Protein AF-A0A7Y5Q0C6-F1 (afdb_monomer_lite)

pLDDT: mean 77.37, std 20.78, range [31.38, 97.25]

Sequence (143 aa):
MKSHLGRTLAFVLLSSPLFVAPACHTVKNVVLGPVEAVVTVTSATPGQLEQYIVIASANSHAEAGVRALQKEDWALAATGFRQALIDDAEDDASHFGLGIALEMTGDLPLALAHFETANRLTSEAPVDMYVVSIARVKAKQGR

Structure (mmCIF, N/CA/C/O backbone):
data_AF-A0A7Y5Q0C6-F1
#
_entry.id   AF-A0A7Y5Q0C6-F1
#
loop_
_atom_site.group_PDB
_atom_site.id
_atom_site.type_symbol
_atom_site.label_atom_id
_atom_site.label_alt_id
_atom_site.label_comp_id
_atom_site.label_asym_id
_atom_site.label_entity_id
_atom_site.label_seq_id
_atom_site.pdbx_PDB_ins_code
_atom_site.Cartn_x
_atom_site.Cartn_y
_atom_site.Cartn_z
_atom_site.occupancy
_atom_site.B_iso_or_equiv
_atom_site.auth_seq_id
_atom_site.auth_comp_id
_atom_site.auth_asym_id
_atom_site.auth_atom_id
_atom_site.pdbx_PDB_model_num
ATOM 1 N N . MET A 1 1 ? 16.115 57.405 30.628 1.00 39.31 1 MET A N 1
ATOM 2 C CA . MET A 1 1 ? 16.633 57.722 29.282 1.00 39.31 1 MET A CA 1
ATOM 3 C C . MET A 1 1 ? 16.254 56.594 28.337 1.00 39.31 1 MET A C 1
ATOM 5 O O . MET A 1 1 ? 16.684 55.473 28.557 1.00 39.31 1 MET A O 1
ATOM 9 N N . LYS A 1 2 ? 15.377 56.867 27.365 1.00 38.22 2 LYS A N 1
ATOM 10 C CA . LYS A 1 2 ? 14.988 55.941 26.293 1.00 38.22 2 LYS A CA 1
ATOM 11 C C . LYS A 1 2 ? 15.615 56.483 25.011 1.00 38.22 2 LYS A C 1
ATOM 13 O O . LYS A 1 2 ? 15.323 57.618 24.648 1.00 38.22 2 LYS A O 1
ATOM 18 N N . SER A 1 3 ? 16.503 55.721 24.385 1.00 39.44 3 SER A N 1
ATOM 19 C CA . SER A 1 3 ? 17.160 56.087 23.130 1.00 39.44 3 SER A CA 1
ATOM 20 C C . SER A 1 3 ? 16.670 55.191 21.997 1.00 39.44 3 SER A C 1
ATOM 22 O O . SER A 1 3 ? 16.641 53.969 22.112 1.00 39.44 3 SER A O 1
ATOM 24 N N . HIS A 1 4 ? 16.265 55.874 20.932 1.00 40.00 4 HIS A N 1
ATOM 25 C CA . HIS A 1 4 ? 15.833 55.407 19.624 1.00 40.00 4 HIS A CA 1
ATOM 26 C C . HIS A 1 4 ? 16.822 54.467 18.921 1.00 40.00 4 HIS A C 1
ATOM 28 O O . HIS A 1 4 ? 18.024 54.697 18.987 1.00 40.00 4 HIS A O 1
ATOM 34 N N . LEU A 1 5 ? 16.281 53.519 18.147 1.00 45.72 5 LEU A N 1
ATOM 35 C CA . LEU A 1 5 ? 16.662 53.168 16.764 1.00 45.72 5 LEU A CA 1
ATOM 36 C C . LEU A 1 5 ? 15.656 52.081 16.319 1.00 45.72 5 LEU A C 1
ATOM 38 O O . LEU A 1 5 ? 15.585 51.031 16.935 1.00 45.72 5 LEU A O 1
ATOM 42 N N . GLY A 1 6 ? 14.747 52.268 15.363 1.00 39.97 6 GLY A N 1
ATOM 43 C CA . GLY A 1 6 ? 14.914 52.954 14.091 1.00 39.97 6 GLY A CA 1
ATOM 44 C C . GLY A 1 6 ? 15.461 51.961 13.069 1.00 39.97 6 GLY A C 1
ATOM 45 O O . GLY A 1 6 ? 16.651 51.990 12.787 1.00 39.97 6 GLY A O 1
ATOM 46 N N . ARG A 1 7 ? 14.611 51.065 12.546 1.00 47.06 7 ARG A N 1
ATOM 47 C CA . ARG A 1 7 ? 14.903 50.298 11.325 1.00 47.06 7 ARG A CA 1
ATOM 48 C C . ARG A 1 7 ? 13.624 49.855 10.617 1.00 47.06 7 ARG A C 1
ATOM 50 O O . ARG A 1 7 ? 13.246 48.692 10.577 1.00 47.06 7 ARG A O 1
ATOM 57 N N . THR A 1 8 ? 12.968 50.855 10.050 1.00 42.97 8 THR A N 1
ATOM 58 C CA . THR A 1 8 ? 12.099 50.734 8.883 1.00 42.97 8 THR A CA 1
ATOM 59 C C . THR A 1 8 ? 12.998 50.439 7.681 1.00 42.97 8 THR A C 1
ATOM 61 O O . THR A 1 8 ? 13.886 51.234 7.382 1.00 42.97 8 THR A O 1
ATOM 64 N N . LEU A 1 9 ? 12.791 49.319 6.992 1.00 42.44 9 LEU A N 1
ATOM 65 C CA . LEU A 1 9 ? 13.300 49.110 5.637 1.00 42.44 9 LEU A CA 1
ATOM 66 C C . LEU A 1 9 ? 12.159 48.558 4.792 1.00 42.44 9 LEU A C 1
ATOM 68 O O . LEU A 1 9 ? 11.765 47.402 4.898 1.00 42.44 9 LEU A O 1
ATOM 72 N N . ALA A 1 10 ? 11.614 49.470 3.997 1.00 38.91 10 ALA A N 1
ATOM 73 C CA . ALA A 1 10 ? 10.771 49.198 2.857 1.00 38.91 10 ALA A CA 1
ATOM 74 C C . ALA A 1 10 ? 11.630 48.677 1.693 1.00 38.91 10 ALA A C 1
ATOM 76 O O . ALA A 1 10 ? 12.714 49.200 1.446 1.00 38.91 10 ALA A O 1
ATOM 77 N N . PHE A 1 11 ? 11.098 47.713 0.948 1.00 40.28 11 PHE A N 1
ATOM 78 C CA . PHE A 1 11 ? 11.392 47.475 -0.467 1.00 40.28 11 PHE A CA 1
ATOM 79 C C . PHE A 1 11 ? 10.020 47.203 -1.113 1.00 40.28 11 PHE A C 1
ATOM 81 O O . PHE A 1 11 ? 9.365 46.226 -0.769 1.00 40.28 11 PHE A O 1
ATOM 88 N N . VAL A 1 12 ? 9.385 48.220 -1.712 1.00 42.12 12 VAL A N 1
ATOM 89 C CA . VAL A 1 12 ? 9.451 48.539 -3.158 1.00 42.12 12 VAL A CA 1
ATOM 90 C C . VAL A 1 12 ? 8.830 47.383 -3.960 1.00 42.12 12 VAL A C 1
ATOM 92 O O . VAL A 1 12 ? 9.451 46.346 -4.139 1.00 42.12 12 VAL A O 1
ATOM 95 N N . LEU A 1 13 ? 7.512 47.409 -4.211 1.00 41.91 13 LEU A N 1
ATOM 96 C CA . LEU A 1 13 ? 6.885 47.928 -5.445 1.00 41.91 13 LEU A CA 1
ATOM 97 C C . LEU A 1 13 ? 7.674 47.560 -6.707 1.00 41.91 13 LEU A C 1
ATOM 99 O O . LEU A 1 13 ? 8.697 48.184 -6.941 1.00 41.91 13 LEU A O 1
ATOM 103 N N . LEU A 1 14 ? 7.153 46.673 -7.560 1.00 37.44 14 LEU A N 1
ATOM 104 C CA . LEU A 1 14 ? 6.728 47.059 -8.914 1.00 37.44 14 LEU A CA 1
ATOM 105 C C . LEU A 1 14 ? 6.153 45.868 -9.700 1.00 37.44 14 LEU A C 1
ATOM 107 O O . LEU A 1 14 ? 6.803 44.848 -9.897 1.00 37.44 14 LEU A O 1
ATOM 111 N N . SER A 1 15 ? 4.938 46.099 -10.198 1.00 39.34 15 SER A N 1
ATOM 112 C CA . SER A 1 15 ? 4.500 45.824 -11.571 1.00 39.34 15 SER A CA 1
ATOM 113 C C . SER A 1 15 ? 4.697 44.420 -12.136 1.00 39.34 15 SER A C 1
ATOM 115 O O . SER A 1 15 ? 5.744 44.067 -12.675 1.00 39.34 15 SER A O 1
ATOM 117 N N . SER A 1 16 ? 3.575 43.707 -12.176 1.00 47.25 16 SER A N 1
ATOM 118 C CA . SER A 1 16 ? 3.248 42.754 -13.231 1.00 47.25 16 SER A CA 1
ATOM 119 C C . SER A 1 16 ? 3.607 43.319 -14.611 1.00 47.25 16 SER A C 1
ATOM 121 O O . SER A 1 16 ? 3.122 44.401 -14.957 1.00 47.25 16 SER A O 1
ATOM 123 N N . PRO A 1 17 ? 4.350 42.581 -15.446 1.00 45.59 17 PRO A N 1
ATOM 124 C CA . PRO A 1 17 ? 4.275 42.752 -16.879 1.00 45.59 17 PRO A CA 1
ATOM 125 C C . PRO A 1 17 ? 3.372 41.669 -17.462 1.00 45.59 17 PRO A C 1
ATOM 127 O O . PRO A 1 17 ? 3.525 40.471 -17.220 1.00 45.59 17 PRO A O 1
ATOM 130 N N . LEU A 1 18 ? 2.408 42.155 -18.231 1.00 42.84 18 LEU A N 1
ATOM 131 C CA . LEU A 1 18 ? 1.551 41.403 -19.120 1.00 42.84 18 LEU A CA 1
ATOM 132 C C . LEU A 1 18 ? 2.351 40.438 -20.001 1.00 42.84 18 LEU A C 1
ATOM 134 O O . LEU A 1 18 ? 3.385 40.764 -20.580 1.00 42.84 18 LEU A O 1
ATOM 138 N N . PHE A 1 19 ? 1.768 39.255 -20.108 1.00 40.09 19 PHE A N 1
ATOM 139 C CA . PHE A 1 19 ? 2.055 38.189 -21.045 1.00 40.09 19 PHE A CA 1
ATOM 140 C C . PHE A 1 19 ? 1.988 38.719 -22.490 1.00 40.09 19 PHE A C 1
ATOM 142 O O . PHE A 1 19 ? 0.916 39.077 -22.976 1.00 40.09 19 PHE A O 1
ATOM 149 N N . VAL A 1 20 ? 3.125 38.759 -23.186 1.00 46.25 20 VAL A N 1
ATOM 150 C CA . VAL A 1 20 ? 3.192 38.889 -24.649 1.00 46.25 20 VAL A CA 1
ATOM 151 C C . VAL A 1 20 ? 4.070 37.752 -25.159 1.00 46.25 20 VAL A C 1
ATOM 153 O O . VAL A 1 20 ? 5.269 37.711 -24.896 1.00 46.25 20 VAL A O 1
ATOM 156 N N . ALA A 1 21 ? 3.446 36.803 -25.855 1.00 42.19 21 ALA A N 1
ATOM 157 C CA . ALA A 1 21 ? 4.120 35.720 -26.562 1.00 42.19 21 ALA A CA 1
ATOM 158 C C . ALA A 1 21 ? 4.738 36.225 -27.878 1.00 42.19 21 ALA A C 1
ATOM 160 O O . ALA A 1 21 ? 4.219 37.167 -28.485 1.00 42.19 21 ALA A O 1
ATOM 161 N N . PRO A 1 22 ? 5.756 35.520 -28.394 1.00 47.47 22 PRO A N 1
ATOM 162 C CA . PRO A 1 22 ? 5.580 35.016 -29.750 1.00 47.47 22 PRO A CA 1
ATOM 163 C C . PRO A 1 22 ? 6.007 33.552 -29.940 1.00 47.47 22 PRO A C 1
ATOM 165 O O . PRO A 1 22 ? 6.864 33.011 -29.253 1.00 47.47 22 PRO A O 1
ATOM 168 N N . ALA A 1 23 ? 5.312 32.960 -30.910 1.00 41.22 23 ALA A N 1
ATOM 169 C CA . ALA A 1 23 ? 5.443 31.684 -31.601 1.00 41.22 23 ALA A CA 1
ATOM 170 C C . ALA A 1 23 ? 6.719 30.823 -31.449 1.00 41.22 23 ALA A C 1
ATOM 172 O O . ALA A 1 23 ? 7.842 31.312 -31.517 1.00 41.22 23 ALA A O 1
ATOM 173 N N . CYS A 1 24 ? 6.463 29.507 -31.537 1.00 31.38 24 CYS A N 1
ATOM 174 C CA . CYS A 1 24 ? 7.205 28.479 -32.291 1.00 31.38 24 CYS A CA 1
ATOM 175 C C . CYS A 1 24 ? 7.749 27.311 -31.435 1.00 31.38 24 CYS A C 1
ATOM 177 O O . CYS A 1 24 ? 8.517 27.509 -30.503 1.00 31.38 24 CYS A O 1
ATOM 179 N N . HIS A 1 25 ? 7.360 26.091 -31.837 1.00 42.84 25 HIS A N 1
ATOM 180 C CA . HIS A 1 25 ? 7.658 24.756 -31.283 1.00 42.84 25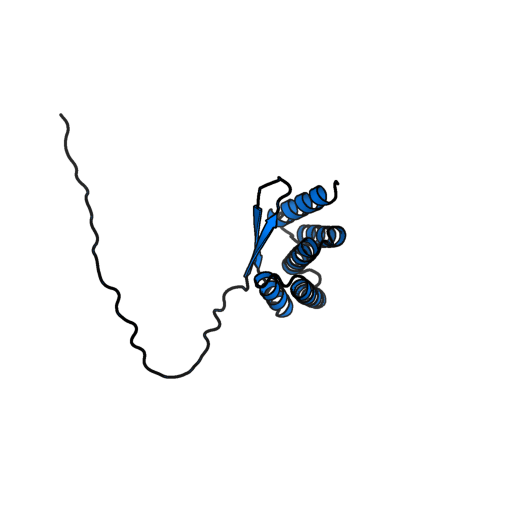 HIS A CA 1
ATOM 181 C C . HIS A 1 25 ? 6.976 24.380 -29.954 1.00 42.84 25 HIS A C 1
ATOM 183 O O . HIS A 1 25 ? 7.432 24.697 -28.860 1.00 42.84 25 HIS A O 1
ATOM 189 N N . THR A 1 26 ? 5.897 23.595 -30.056 1.00 47.03 26 THR A N 1
ATOM 190 C CA . THR A 1 26 ? 5.279 22.861 -28.942 1.00 47.03 26 THR A CA 1
ATOM 191 C C . THR A 1 26 ? 6.188 21.709 -28.504 1.00 47.03 26 THR A C 1
ATOM 193 O O . THR A 1 26 ? 5.903 20.541 -28.751 1.00 47.03 26 THR A O 1
ATOM 196 N N . VAL A 1 27 ? 7.285 22.024 -27.822 1.00 42.16 27 VAL A N 1
ATOM 197 C CA . VAL A 1 27 ? 7.840 21.094 -26.842 1.00 42.16 27 VAL A CA 1
ATOM 198 C C . VAL A 1 27 ? 6.956 21.268 -25.616 1.00 42.16 27 VAL A C 1
ATOM 200 O O . VAL A 1 27 ? 7.030 22.284 -24.925 1.00 42.16 27 VAL A O 1
ATOM 203 N N . LYS A 1 28 ? 6.058 20.310 -25.356 1.00 43.47 28 LYS A N 1
ATOM 204 C CA . LYS A 1 28 ? 5.555 20.154 -23.991 1.00 43.47 28 LYS A CA 1
ATOM 205 C C . LYS A 1 28 ? 6.804 19.843 -23.177 1.00 43.47 28 LYS A C 1
ATOM 207 O O . LYS A 1 28 ? 7.297 18.723 -23.252 1.00 43.47 28 LYS A O 1
ATOM 212 N N . ASN A 1 29 ? 7.350 20.837 -22.481 1.00 39.81 29 ASN A N 1
ATOM 213 C CA . ASN A 1 29 ? 8.255 20.592 -21.371 1.00 39.81 29 ASN A CA 1
ATOM 214 C C . ASN A 1 29 ? 7.467 19.705 -20.407 1.00 39.81 29 ASN A C 1
ATOM 216 O O . ASN A 1 29 ? 6.666 20.195 -19.612 1.00 39.81 29 ASN A O 1
ATOM 220 N N . VAL A 1 30 ? 7.607 18.387 -20.561 1.00 50.47 30 VAL A N 1
ATOM 221 C CA . VAL A 1 30 ? 7.222 17.430 -19.539 1.00 50.47 30 VAL A CA 1
ATOM 222 C C . VAL A 1 30 ? 8.097 17.821 -18.369 1.00 50.47 30 VAL A C 1
ATOM 224 O O . VAL A 1 30 ? 9.319 17.711 -18.438 1.00 50.47 30 VAL A O 1
ATOM 227 N N . VAL A 1 31 ? 7.482 18.417 -17.355 1.00 49.16 31 VAL A N 1
ATOM 228 C CA . VAL A 1 31 ? 8.166 18.707 -16.104 1.00 49.16 31 VAL A CA 1
ATOM 229 C C . VAL A 1 31 ? 8.653 17.353 -15.599 1.00 49.16 31 VAL A C 1
ATOM 231 O O . VAL A 1 31 ? 7.840 16.521 -15.204 1.00 49.16 31 VAL A O 1
ATOM 234 N N . LEU A 1 32 ? 9.963 17.112 -15.699 1.00 51.84 32 LEU A N 1
ATOM 235 C CA . LEU A 1 32 ? 10.669 15.944 -15.163 1.00 51.84 32 LEU A CA 1
ATOM 236 C C . LEU A 1 32 ? 10.746 16.070 -13.633 1.00 51.84 32 LEU A C 1
ATOM 238 O O . LEU A 1 32 ? 11.823 16.098 -13.046 1.00 51.84 32 LEU A O 1
ATOM 242 N N . GLY A 1 33 ? 9.592 16.267 -13.002 1.00 57.97 33 GLY A N 1
ATOM 243 C CA . GLY A 1 33 ? 9.417 16.103 -11.570 1.00 57.97 33 GLY A CA 1
ATOM 244 C C . GLY A 1 33 ? 8.958 14.672 -11.292 1.00 57.97 33 GLY A C 1
ATOM 245 O O . GLY A 1 33 ? 8.333 14.065 -12.169 1.00 57.97 33 GLY A O 1
ATOM 246 N N . PRO A 1 34 ? 9.255 14.123 -10.106 1.00 68.38 34 PRO A N 1
ATOM 247 C CA . PRO A 1 34 ? 8.716 12.829 -9.712 1.00 68.38 34 PRO A CA 1
ATOM 248 C C . PRO A 1 34 ? 7.185 12.851 -9.809 1.00 68.38 34 PRO A C 1
ATOM 250 O O . PRO A 1 34 ? 6.540 13.825 -9.415 1.00 68.38 34 PRO A O 1
ATOM 253 N N . VAL A 1 35 ? 6.591 11.795 -10.369 1.00 80.56 35 VAL A N 1
ATOM 254 C CA . VAL A 1 35 ? 5.132 11.658 -10.379 1.00 80.56 35 VAL A CA 1
ATOM 255 C C . VAL A 1 35 ? 4.700 11.373 -8.945 1.00 80.56 35 VAL A C 1
ATOM 257 O O . VAL A 1 35 ? 5.039 10.325 -8.402 1.00 80.56 35 VAL A O 1
ATOM 260 N N . GLU A 1 36 ? 3.969 12.306 -8.337 1.00 86.44 36 GLU A N 1
ATOM 261 C CA . GLU A 1 36 ? 3.516 12.214 -6.947 1.00 86.44 36 GLU A CA 1
ATOM 262 C C . GLU A 1 36 ? 1.990 12.318 -6.830 1.00 86.44 36 GLU A C 1
ATOM 264 O O . GLU A 1 36 ? 1.351 13.074 -7.560 1.00 86.44 36 GLU A O 1
ATOM 269 N N . ALA A 1 37 ? 1.386 11.581 -5.902 1.00 84.31 37 ALA A N 1
ATOM 270 C CA . ALA A 1 37 ? -0.023 11.713 -5.545 1.00 84.31 37 ALA A CA 1
ATOM 271 C C . ALA A 1 37 ? -0.152 12.033 -4.061 1.00 84.31 37 ALA A C 1
ATOM 273 O O . ALA A 1 37 ? 0.385 11.309 -3.228 1.00 84.31 37 ALA A O 1
ATOM 274 N N . VAL A 1 38 ? -0.909 13.082 -3.736 1.00 87.38 38 VAL A N 1
ATOM 275 C CA . VAL A 1 38 ? -1.314 13.361 -2.356 1.00 87.38 38 VAL A CA 1
ATOM 276 C C . VAL A 1 38 ? -2.620 12.627 -2.094 1.00 87.38 38 VAL A C 1
ATOM 278 O O . VAL A 1 38 ? -3.669 13.025 -2.594 1.00 87.38 38 VAL A O 1
ATOM 281 N N . VAL A 1 39 ? -2.560 11.548 -1.320 1.00 85.00 39 VAL A N 1
ATOM 282 C CA . VAL A 1 39 ? -3.738 10.770 -0.938 1.00 85.00 39 VAL A CA 1
ATOM 283 C C . VAL A 1 39 ? -4.136 11.132 0.481 1.00 85.00 39 VAL A C 1
ATOM 285 O O . VAL A 1 39 ? -3.313 11.098 1.393 1.00 85.00 39 VAL A O 1
ATOM 288 N N . THR A 1 40 ? -5.410 11.471 0.666 1.00 84.75 40 THR A N 1
ATOM 289 C CA . THR A 1 40 ? -5.980 11.728 1.989 1.00 84.75 40 THR A CA 1
ATOM 290 C C . THR A 1 40 ? -6.732 10.492 2.451 1.00 84.75 40 THR A C 1
ATOM 292 O O . THR A 1 40 ? -7.687 10.068 1.805 1.00 84.75 40 THR A O 1
ATOM 295 N N . VAL A 1 41 ? -6.325 9.929 3.582 1.00 82.25 41 VAL A N 1
ATOM 296 C CA . VAL A 1 41 ? -7.003 8.792 4.209 1.00 82.25 41 VAL A CA 1
ATOM 297 C C . VAL A 1 41 ? -7.513 9.181 5.589 1.00 82.25 41 VAL A C 1
ATOM 299 O O . VAL A 1 41 ? -6.954 10.036 6.276 1.00 82.25 41 VAL A O 1
ATOM 302 N N . THR A 1 42 ? -8.602 8.552 6.015 1.00 79.00 42 THR A N 1
ATOM 303 C CA . THR A 1 42 ? -9.115 8.710 7.379 1.00 79.00 42 THR A CA 1
ATOM 304 C C . THR A 1 42 ? -8.200 7.964 8.341 1.00 79.00 42 THR A C 1
ATOM 306 O O . THR A 1 42 ? -8.062 6.747 8.194 1.00 79.00 42 THR A O 1
ATOM 309 N N . SER A 1 43 ? -7.610 8.648 9.317 1.00 73.31 43 SER A N 1
ATOM 310 C CA . SER A 1 43 ? -6.734 8.003 10.296 1.00 73.31 43 SER A CA 1
ATOM 311 C C . SER A 1 43 ? -7.508 7.043 11.211 1.00 73.31 43 SER A C 1
ATOM 313 O O . SER A 1 43 ? -8.739 6.947 11.161 1.00 73.31 43 SER A O 1
ATOM 315 N N . ALA A 1 44 ? -6.783 6.311 12.061 1.00 67.69 44 ALA A N 1
ATOM 316 C CA . ALA A 1 44 ? -7.395 5.477 13.099 1.00 67.69 44 ALA A CA 1
ATOM 317 C C . ALA A 1 44 ? -8.190 6.301 14.130 1.00 67.69 44 ALA A C 1
ATOM 319 O O . ALA A 1 44 ? -9.111 5.784 14.760 1.00 67.69 44 ALA A O 1
ATOM 320 N N . THR A 1 45 ? -7.840 7.578 14.304 1.00 68.62 45 THR A N 1
ATOM 321 C CA . THR A 1 45 ? -8.518 8.490 15.223 1.00 68.62 45 THR A CA 1
ATOM 322 C C . THR A 1 45 ? -9.722 9.116 14.516 1.00 68.62 45 THR A C 1
ATOM 324 O O . THR A 1 45 ? -9.544 9.794 13.498 1.00 68.62 45 THR A O 1
ATOM 327 N N . PRO A 1 46 ? -10.953 8.956 15.038 1.00 64.94 46 PRO A N 1
ATOM 328 C CA . PRO A 1 46 ? -12.126 9.587 14.446 1.00 64.94 46 PRO A CA 1
ATOM 329 C C . PRO A 1 46 ? -11.932 11.100 14.285 1.00 64.94 46 PRO A C 1
ATOM 331 O O . PRO A 1 46 ? -11.615 11.800 15.243 1.00 64.94 46 PRO A O 1
ATOM 334 N N . GLY A 1 47 ? -12.135 11.602 13.065 1.00 63.41 47 GLY A N 1
ATOM 335 C CA . GLY A 1 47 ? -12.034 13.029 12.748 1.00 63.41 47 GLY A CA 1
ATOM 336 C C . GLY A 1 47 ? -10.637 13.529 12.366 1.00 63.41 47 GLY A C 1
ATOM 337 O O . GLY A 1 47 ? -10.499 14.718 12.088 1.00 63.41 47 GLY A O 1
ATOM 338 N N . GLN A 1 48 ? -9.620 12.662 12.305 1.00 72.62 48 GLN A N 1
ATOM 339 C CA . GLN A 1 48 ? -8.281 13.035 11.847 1.00 72.62 48 GLN A CA 1
ATOM 340 C C . GLN A 1 48 ? -7.992 12.451 10.454 1.00 72.62 48 GLN A C 1
ATOM 342 O O . GLN A 1 48 ? -8.316 11.305 10.146 1.00 72.62 48 GLN A O 1
ATOM 347 N N . LEU A 1 49 ? -7.403 13.279 9.590 1.00 72.81 49 LEU A N 1
ATOM 348 C CA . LEU A 1 49 ? -7.007 12.917 8.231 1.00 72.81 49 LEU A CA 1
ATOM 349 C C . LEU A 1 49 ? -5.489 12.771 8.177 1.00 72.81 49 LEU A C 1
ATOM 351 O O . LEU A 1 49 ? -4.765 13.597 8.732 1.00 72.81 49 LEU A O 1
ATOM 355 N N . GLU A 1 50 ? -5.019 11.735 7.498 1.00 78.06 50 GLU A N 1
ATOM 356 C CA . GLU A 1 50 ? -3.607 11.530 7.193 1.00 78.06 50 GLU A CA 1
ATOM 357 C C . GLU A 1 50 ? -3.391 11.749 5.699 1.00 78.06 50 GLU A C 1
ATOM 359 O O . GLU A 1 50 ? -4.096 11.178 4.866 1.00 78.06 50 GLU A O 1
ATOM 364 N N . GLN A 1 51 ? -2.439 12.618 5.366 1.00 80.81 51 GLN A N 1
ATOM 365 C CA . GLN A 1 51 ? -2.041 12.881 3.988 1.00 80.81 51 GLN A CA 1
ATOM 366 C C . GLN A 1 51 ? -0.740 12.149 3.690 1.00 80.81 51 GLN A C 1
ATOM 368 O O . GLN A 1 51 ? 0.243 12.301 4.414 1.00 80.81 51 GLN A O 1
ATOM 373 N N . TYR A 1 52 ? -0.738 11.387 2.603 1.00 81.56 52 TYR A N 1
ATOM 374 C CA . TYR A 1 52 ? 0.418 10.650 2.122 1.00 81.56 52 TYR A CA 1
ATOM 375 C C . TYR A 1 52 ? 0.818 11.147 0.753 1.00 81.56 52 TYR A C 1
ATOM 377 O O . TYR A 1 52 ? -0.027 11.273 -0.128 1.00 81.56 52 TYR A O 1
ATOM 385 N N . ILE A 1 53 ? 2.112 11.381 0.572 1.00 85.06 53 ILE A N 1
ATOM 386 C CA . ILE A 1 53 ? 2.686 11.611 -0.746 1.00 85.06 53 ILE A CA 1
ATOM 387 C C . ILE A 1 53 ? 3.182 10.258 -1.247 1.00 85.06 53 ILE A C 1
ATOM 389 O O . ILE A 1 53 ? 4.133 9.703 -0.704 1.00 85.06 53 ILE A O 1
ATOM 393 N N . VAL A 1 54 ? 2.506 9.702 -2.250 1.00 84.50 54 VAL A N 1
ATOM 394 C CA . VAL A 1 54 ? 2.959 8.503 -2.959 1.00 84.50 54 VAL A CA 1
ATOM 395 C C . VAL A 1 54 ? 3.782 8.967 -4.144 1.00 84.50 54 VAL A C 1
ATOM 397 O O . VAL A 1 54 ? 3.235 9.563 -5.070 1.00 84.50 54 VAL A O 1
ATOM 400 N N . ILE A 1 55 ? 5.084 8.710 -4.106 1.00 85.75 55 ILE A N 1
ATOM 401 C CA . ILE A 1 55 ? 6.001 9.031 -5.197 1.00 85.75 55 ILE A CA 1
ATOM 402 C C . ILE A 1 55 ? 6.227 7.761 -6.010 1.00 85.75 55 ILE A C 1
ATOM 404 O O . ILE A 1 55 ? 6.521 6.711 -5.446 1.00 85.75 55 ILE A O 1
ATOM 408 N N . ALA A 1 56 ? 6.064 7.846 -7.327 1.00 84.38 56 ALA A N 1
ATOM 409 C CA . ALA A 1 56 ? 6.343 6.722 -8.207 1.00 84.38 56 ALA A CA 1
ATOM 410 C C . ALA A 1 56 ? 7.847 6.423 -8.237 1.00 84.38 56 ALA A C 1
ATOM 412 O O . ALA A 1 56 ? 8.668 7.341 -8.317 1.00 84.38 56 ALA A O 1
ATOM 413 N N . SER A 1 57 ? 8.197 5.138 -8.250 1.00 81.75 57 SER A N 1
ATOM 414 C CA . SER A 1 57 ? 9.518 4.692 -8.689 1.00 81.75 57 SER A CA 1
ATOM 415 C C . SER A 1 57 ? 9.716 5.022 -10.177 1.00 81.75 57 SER A C 1
ATOM 417 O O . SER A 1 57 ? 8.772 5.392 -10.881 1.00 81.75 57 SER A O 1
ATOM 419 N N . ALA A 1 58 ? 10.937 4.868 -10.699 1.00 82.44 58 ALA A N 1
ATOM 420 C CA . ALA A 1 58 ? 11.251 5.087 -12.120 1.00 82.44 58 ALA A CA 1
ATOM 421 C C . ALA A 1 58 ? 10.646 4.014 -13.062 1.00 82.44 58 ALA A C 1
ATOM 423 O O . ALA A 1 58 ? 11.196 3.720 -14.124 1.00 82.44 58 ALA A O 1
ATOM 424 N N . ASN A 1 59 ? 9.527 3.405 -12.665 1.00 84.94 59 ASN A N 1
ATOM 425 C CA . ASN A 1 59 ? 8.752 2.449 -13.431 1.00 84.94 59 ASN A CA 1
ATOM 426 C C . ASN A 1 59 ? 7.510 3.137 -14.025 1.00 84.94 59 ASN A C 1
ATOM 428 O O . ASN A 1 59 ? 6.679 3.697 -13.310 1.00 84.94 59 ASN A O 1
ATOM 432 N N . SER A 1 60 ? 7.331 3.029 -15.345 1.00 90.44 60 SER A N 1
ATOM 433 C CA . SER A 1 60 ? 6.170 3.590 -16.051 1.00 90.44 60 SER A CA 1
ATOM 434 C C . SER A 1 60 ? 4.813 3.073 -15.543 1.00 90.44 60 SER A C 1
ATOM 436 O O . SER A 1 60 ? 3.828 3.815 -15.537 1.00 90.44 60 SER A O 1
ATOM 438 N N . HIS A 1 61 ? 4.752 1.827 -15.069 1.00 92.94 61 HIS A N 1
ATOM 439 C CA . HIS A 1 61 ? 3.561 1.252 -14.455 1.00 92.94 61 HIS A CA 1
ATOM 440 C C . HIS A 1 61 ? 3.289 1.852 -13.068 1.00 92.94 61 HIS A C 1
ATOM 442 O O . HIS A 1 61 ? 2.133 2.138 -12.746 1.00 92.94 61 HIS A O 1
ATOM 448 N N . ALA A 1 62 ? 4.337 2.129 -12.282 1.00 91.75 62 ALA A N 1
ATOM 449 C CA . ALA A 1 62 ? 4.214 2.818 -10.997 1.00 91.75 62 ALA A CA 1
ATOM 450 C C . ALA A 1 62 ? 3.752 4.267 -11.205 1.00 91.75 62 ALA A C 1
ATOM 452 O O . ALA A 1 62 ? 2.822 4.721 -10.540 1.00 91.75 62 ALA A O 1
ATOM 453 N N . GLU A 1 63 ? 4.310 4.970 -12.196 1.00 93.00 63 GLU A N 1
ATOM 454 C CA . GLU A 1 63 ? 3.849 6.308 -12.581 1.00 93.00 63 GLU A CA 1
ATOM 455 C C . GLU A 1 63 ? 2.373 6.311 -12.994 1.00 93.00 63 GLU A C 1
ATOM 457 O O . GLU A 1 63 ? 1.616 7.203 -12.601 1.00 93.00 63 GLU A O 1
ATOM 462 N N . ALA A 1 64 ? 1.936 5.317 -13.775 1.00 93.50 64 ALA A N 1
ATOM 463 C CA . ALA A 1 64 ? 0.531 5.160 -14.137 1.00 93.50 64 ALA A CA 1
ATOM 464 C C . ALA A 1 64 ? -0.347 4.919 -12.897 1.00 93.50 64 ALA A C 1
ATOM 466 O O . ALA A 1 64 ? -1.412 5.530 -12.780 1.00 93.50 64 ALA A O 1
ATOM 467 N N . GLY A 1 65 ? 0.126 4.096 -11.955 1.00 94.62 65 GLY A N 1
ATOM 468 C CA . GLY A 1 65 ? -0.518 3.859 -10.664 1.00 94.62 65 GLY A CA 1
ATOM 469 C C . GLY A 1 65 ? -0.700 5.147 -9.859 1.00 94.62 65 GLY A C 1
ATOM 470 O O . GLY A 1 65 ? -1.812 5.469 -9.440 1.00 94.62 65 GLY A O 1
ATOM 471 N N . VAL A 1 66 ? 0.354 5.953 -9.726 1.00 94.19 66 VAL A N 1
ATOM 472 C CA . VAL A 1 66 ? 0.304 7.236 -9.008 1.00 94.19 66 VAL A CA 1
ATOM 473 C C . VAL A 1 66 ? -0.621 8.241 -9.698 1.00 94.19 66 VAL A C 1
ATOM 475 O O . VAL A 1 66 ? -1.429 8.892 -9.039 1.00 94.19 66 VAL A O 1
ATOM 478 N N . ARG A 1 67 ? -0.599 8.337 -11.032 1.00 93.88 67 ARG A N 1
ATOM 479 C CA . ARG A 1 67 ? -1.550 9.191 -11.773 1.00 93.88 67 ARG A CA 1
ATOM 480 C C . ARG A 1 67 ? -3.001 8.755 -11.592 1.00 93.88 67 ARG A C 1
ATOM 482 O O . ARG A 1 67 ? -3.897 9.592 -11.666 1.00 93.88 67 ARG A O 1
ATOM 489 N N . ALA A 1 68 ? -3.247 7.464 -11.397 1.00 94.38 68 ALA A N 1
ATOM 490 C CA . ALA A 1 68 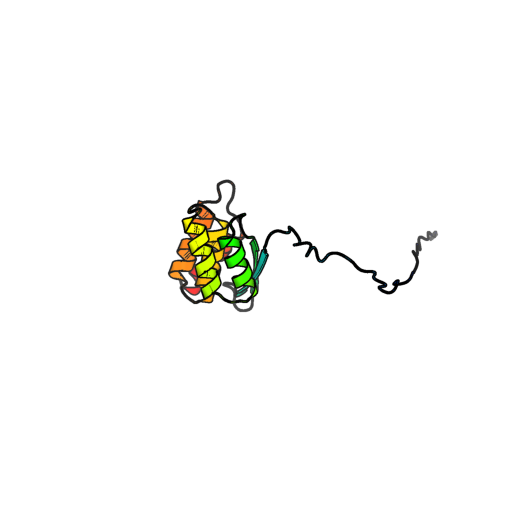? -4.577 6.964 -11.084 1.00 94.38 68 ALA A CA 1
ATOM 491 C C . ALA A 1 68 ? -4.981 7.300 -9.637 1.00 94.38 68 ALA A C 1
ATOM 493 O O . ALA A 1 68 ? -6.117 7.723 -9.432 1.00 94.38 68 ALA A O 1
ATOM 494 N N . LEU A 1 69 ? -4.051 7.257 -8.670 1.00 93.00 69 LEU A N 1
ATOM 495 C CA . LEU A 1 69 ? -4.295 7.758 -7.307 1.00 93.00 69 LEU A CA 1
ATOM 496 C C . LEU A 1 69 ? -4.682 9.244 -7.297 1.00 93.00 69 LEU A C 1
ATOM 498 O O . LEU A 1 69 ? -5.620 9.616 -6.602 1.00 93.00 69 LEU A O 1
ATOM 502 N N . GLN A 1 70 ? -4.025 10.087 -8.107 1.00 91.44 70 GLN A N 1
ATOM 503 C CA . GLN A 1 70 ? -4.386 11.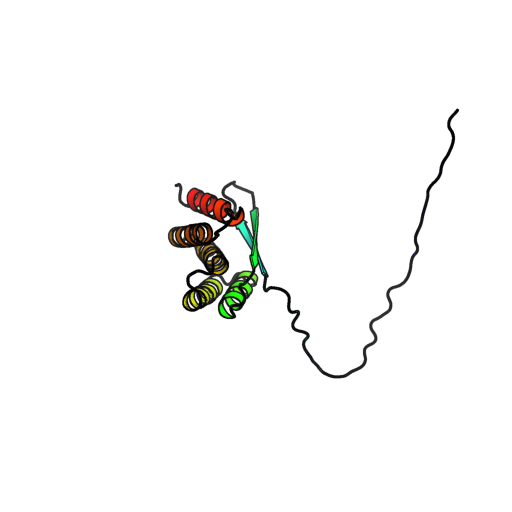511 -8.250 1.00 91.44 70 GLN A CA 1
ATOM 504 C C . GLN A 1 70 ? -5.830 11.726 -8.726 1.00 91.44 70 GLN A C 1
ATOM 506 O O . GLN A 1 70 ? -6.415 12.779 -8.485 1.00 91.44 70 GLN A O 1
ATOM 511 N N . LYS A 1 71 ? -6.381 10.756 -9.459 1.00 92.81 71 LYS A N 1
ATOM 512 C CA . LYS A 1 71 ? -7.747 10.786 -9.992 1.00 92.81 71 LYS A CA 1
ATOM 513 C C . LYS A 1 71 ? -8.742 10.048 -9.103 1.00 92.81 71 LYS A C 1
ATOM 515 O O . LYS A 1 71 ? -9.895 9.924 -9.503 1.00 92.81 71 LYS A O 1
ATOM 520 N N . GLU A 1 72 ? -8.289 9.525 -7.962 1.00 92.75 72 GLU A N 1
ATOM 521 C CA . GLU A 1 72 ? -9.074 8.662 -7.075 1.00 92.75 72 GLU A CA 1
ATOM 522 C C . GLU A 1 72 ? -9.610 7.400 -7.783 1.00 92.75 72 GLU A C 1
ATOM 524 O O . GLU A 1 72 ? -10.565 6.764 -7.337 1.00 92.75 72 GLU A O 1
ATOM 529 N N . ASP A 1 73 ? -8.976 6.997 -8.891 1.00 95.94 73 ASP A N 1
ATOM 530 C CA . ASP A 1 73 ? -9.299 5.760 -9.597 1.00 95.94 73 ASP A CA 1
ATOM 531 C C . ASP A 1 73 ? -8.508 4.612 -8.970 1.00 95.94 73 ASP A C 1
ATOM 533 O O . ASP A 1 73 ? -7.457 4.183 -9.452 1.00 95.94 73 ASP A O 1
ATOM 537 N N . TRP A 1 74 ? -9.007 4.143 -7.830 1.00 94.81 74 TRP A N 1
ATOM 538 C CA . TRP A 1 74 ? -8.342 3.132 -7.011 1.00 94.81 74 TRP A CA 1
ATOM 539 C C . TRP A 1 74 ? -8.164 1.797 -7.746 1.00 94.81 74 TRP A C 1
ATOM 541 O O . TRP A 1 74 ? -7.155 1.115 -7.566 1.00 94.81 74 TRP A O 1
ATOM 551 N N . ALA A 1 75 ? -9.113 1.423 -8.608 1.00 95.50 75 ALA A N 1
ATOM 552 C CA . ALA A 1 75 ? -9.043 0.181 -9.376 1.00 95.50 75 ALA A CA 1
ATOM 553 C C . ALA A 1 75 ? -7.945 0.246 -10.449 1.00 95.50 75 ALA A C 1
ATOM 555 O O . ALA A 1 75 ? -7.156 -0.697 -10.605 1.00 95.50 75 ALA A O 1
ATOM 556 N N . LEU A 1 76 ? -7.854 1.374 -11.159 1.00 95.69 76 LEU A N 1
ATOM 557 C CA . LEU A 1 76 ? -6.783 1.606 -12.121 1.00 95.69 76 LEU A CA 1
ATOM 558 C C . LEU A 1 76 ? -5.425 1.746 -11.423 1.00 95.69 76 LEU A C 1
ATOM 560 O O . LEU A 1 76 ? -4.442 1.184 -11.903 1.00 95.69 76 LEU A O 1
ATOM 564 N N . ALA A 1 77 ? -5.376 2.407 -10.264 1.00 96.50 77 ALA A N 1
ATOM 565 C CA . ALA A 1 77 ? -4.165 2.528 -9.457 1.00 96.50 77 ALA A CA 1
ATOM 566 C C . ALA A 1 77 ? -3.630 1.155 -9.041 1.00 96.50 77 ALA A C 1
ATOM 568 O O . ALA A 1 77 ? -2.465 0.847 -9.289 1.00 96.50 77 ALA A O 1
ATOM 569 N N . ALA A 1 78 ? -4.496 0.289 -8.506 1.00 96.94 78 ALA A N 1
ATOM 570 C CA . ALA A 1 78 ? -4.128 -1.077 -8.149 1.00 96.94 78 ALA A CA 1
ATOM 571 C C . ALA A 1 78 ? -3.604 -1.869 -9.357 1.00 96.94 78 ALA A C 1
ATOM 573 O O . ALA A 1 78 ? -2.673 -2.659 -9.223 1.00 96.94 78 ALA A O 1
ATOM 574 N N . THR A 1 79 ? -4.175 -1.656 -10.545 1.00 97.25 79 THR A N 1
ATOM 575 C CA . THR A 1 79 ? -3.692 -2.295 -11.778 1.00 97.25 79 THR A CA 1
ATOM 576 C C . THR A 1 79 ? -2.293 -1.804 -12.151 1.00 97.25 79 THR A C 1
ATOM 578 O O . THR A 1 79 ? -1.424 -2.632 -12.415 1.00 97.25 79 THR A O 1
ATOM 581 N N . GLY A 1 80 ? -2.054 -0.489 -12.112 1.00 95.75 80 GLY A N 1
ATOM 582 C CA . GLY A 1 80 ? -0.741 0.105 -12.382 1.00 95.75 80 GLY A CA 1
ATOM 583 C C . GLY A 1 80 ? 0.338 -0.411 -11.431 1.00 95.75 80 GLY A C 1
ATOM 584 O O . GLY A 1 80 ? 1.359 -0.921 -11.882 1.00 95.75 80 GLY A O 1
ATOM 585 N N . PHE A 1 81 ? 0.078 -0.399 -10.122 1.00 97.06 81 PHE A N 1
ATOM 586 C CA . PHE A 1 81 ? 1.045 -0.903 -9.143 1.00 97.06 81 PHE A CA 1
ATOM 587 C C . PHE A 1 81 ? 1.265 -2.414 -9.234 1.00 97.06 81 PHE A C 1
ATOM 589 O O . PHE A 1 81 ? 2.387 -2.872 -9.061 1.00 97.06 81 PHE A O 1
ATOM 596 N N . ARG A 1 82 ? 0.240 -3.214 -9.558 1.00 97.12 82 ARG A N 1
ATOM 597 C CA . ARG A 1 82 ? 0.439 -4.654 -9.798 1.00 97.12 82 ARG A CA 1
ATOM 598 C C . ARG A 1 82 ? 1.353 -4.918 -10.987 1.00 97.12 82 ARG A C 1
ATOM 600 O O . ARG A 1 82 ? 2.154 -5.836 -10.908 1.00 97.12 82 ARG A O 1
ATOM 607 N N . GLN A 1 83 ? 1.232 -4.145 -12.067 1.00 97.12 83 GLN A N 1
ATOM 608 C CA . GLN A 1 83 ? 2.166 -4.254 -13.191 1.00 97.12 83 GLN A CA 1
ATOM 609 C C . GLN A 1 83 ? 3.571 -3.802 -12.787 1.00 97.12 83 GLN A C 1
ATOM 611 O O . GLN A 1 83 ? 4.535 -4.480 -13.117 1.00 97.12 83 GLN A O 1
ATOM 616 N N . ALA A 1 84 ? 3.685 -2.741 -11.985 1.00 95.19 84 ALA A N 1
ATOM 617 C CA . ALA A 1 84 ? 4.978 -2.309 -11.467 1.00 95.19 84 ALA A CA 1
ATOM 618 C C . ALA A 1 84 ? 5.675 -3.406 -10.645 1.00 95.19 84 ALA A C 1
ATOM 620 O O . ALA A 1 84 ? 6.856 -3.658 -10.844 1.00 95.19 84 ALA A O 1
ATOM 621 N N . LEU A 1 85 ? 4.914 -4.123 -9.811 1.00 96.31 85 LEU A N 1
ATOM 622 C CA . LEU A 1 85 ? 5.403 -5.255 -9.017 1.00 96.31 85 LEU A CA 1
ATOM 623 C C . LEU A 1 85 ? 5.709 -6.520 -9.836 1.00 96.31 85 LEU A C 1
ATOM 625 O O . LEU A 1 85 ? 6.362 -7.430 -9.331 1.00 96.31 85 LEU A O 1
ATOM 629 N N . ILE A 1 86 ? 5.221 -6.619 -11.078 1.00 96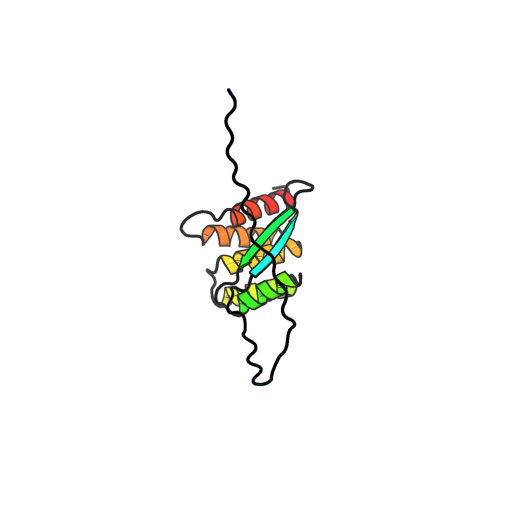.31 86 ILE A N 1
ATOM 630 C CA . ILE A 1 86 ? 5.649 -7.674 -12.010 1.00 96.31 86 ILE A CA 1
ATOM 631 C C . ILE A 1 86 ? 7.048 -7.357 -12.546 1.00 96.31 86 ILE A C 1
ATOM 633 O O . ILE A 1 86 ? 7.843 -8.280 -12.721 1.00 96.31 86 ILE A O 1
ATOM 637 N N . ASP A 1 87 ? 7.348 -6.080 -12.794 1.00 93.38 87 ASP A N 1
ATOM 638 C CA . ASP A 1 87 ? 8.668 -5.654 -13.270 1.00 93.38 87 ASP A CA 1
ATOM 639 C C . ASP A 1 87 ? 9.708 -5.657 -12.144 1.00 93.38 87 ASP A C 1
ATOM 641 O O . ASP A 1 87 ? 10.837 -6.101 -12.346 1.00 93.38 87 ASP A O 1
ATOM 645 N N . ASP A 1 88 ? 9.320 -5.162 -10.966 1.00 92.88 88 ASP A N 1
ATOM 646 C CA . ASP A 1 88 ? 10.142 -5.118 -9.761 1.00 92.88 88 ASP A CA 1
ATOM 647 C C . ASP A 1 88 ? 9.311 -5.505 -8.533 1.00 92.88 88 ASP A C 1
ATOM 649 O O . ASP A 1 88 ? 8.566 -4.706 -7.964 1.00 92.88 88 ASP A O 1
ATOM 653 N N . ALA A 1 89 ? 9.454 -6.762 -8.119 1.00 94.06 89 ALA A N 1
ATOM 654 C CA . ALA A 1 89 ? 8.732 -7.316 -6.981 1.00 94.06 89 ALA A CA 1
ATOM 655 C C . ALA A 1 89 ? 9.209 -6.774 -5.621 1.00 94.06 89 ALA A C 1
ATOM 657 O O . ALA A 1 89 ? 8.563 -7.057 -4.614 1.00 94.06 89 ALA A O 1
ATOM 658 N N . GLU A 1 90 ? 10.325 -6.042 -5.574 1.00 92.75 90 GLU A N 1
ATOM 659 C CA . GLU A 1 90 ? 10.904 -5.478 -4.350 1.00 92.75 90 GLU A CA 1
ATOM 660 C C . GLU A 1 90 ? 10.725 -3.950 -4.264 1.00 92.75 90 GLU A C 1
ATOM 662 O O . GLU A 1 90 ? 11.236 -3.322 -3.337 1.00 92.75 90 GLU A O 1
ATOM 667 N N . ASP A 1 91 ? 9.944 -3.352 -5.171 1.00 91.25 91 ASP A N 1
ATOM 668 C CA . ASP A 1 91 ? 9.598 -1.928 -5.143 1.00 91.25 91 ASP A CA 1
ATOM 669 C C . ASP A 1 91 ? 8.652 -1.612 -3.966 1.00 91.25 91 ASP A C 1
ATOM 671 O O . ASP A 1 91 ? 7.432 -1.835 -4.006 1.00 91.25 91 ASP A O 1
ATOM 675 N N . ASP A 1 92 ? 9.228 -1.071 -2.892 1.00 92.31 92 ASP A N 1
ATOM 676 C CA . ASP A 1 92 ? 8.521 -0.705 -1.668 1.00 92.31 92 ASP A CA 1
ATOM 677 C C . ASP A 1 92 ? 7.474 0.396 -1.905 1.00 92.31 92 ASP A C 1
ATOM 679 O O . ASP A 1 92 ? 6.376 0.331 -1.338 1.00 92.31 92 ASP A O 1
ATOM 683 N N . ALA A 1 93 ? 7.755 1.354 -2.794 1.00 90.44 93 ALA A N 1
ATOM 684 C CA . ALA A 1 93 ? 6.827 2.420 -3.159 1.00 90.44 93 ALA A CA 1
ATOM 685 C C . ALA A 1 93 ? 5.609 1.868 -3.916 1.00 90.44 93 ALA A C 1
ATOM 687 O O . ALA A 1 93 ? 4.473 2.269 -3.638 1.00 90.44 93 ALA A O 1
ATOM 688 N N . SER A 1 94 ? 5.812 0.902 -4.817 1.00 93.94 94 SER A N 1
ATOM 689 C CA . SER A 1 94 ? 4.708 0.214 -5.504 1.00 93.94 94 SER A CA 1
ATOM 690 C C . SER A 1 94 ? 3.889 -0.660 -4.555 1.00 93.94 94 SER A C 1
ATOM 692 O O . SER A 1 94 ? 2.657 -0.683 -4.649 1.00 93.94 94 SER A O 1
ATOM 694 N N . HIS A 1 95 ? 4.527 -1.324 -3.587 1.00 95.75 95 HIS A N 1
ATOM 695 C CA . HIS A 1 95 ? 3.809 -2.007 -2.512 1.00 95.75 95 HIS A CA 1
ATOM 696 C C . HIS A 1 95 ? 2.970 -1.039 -1.672 1.00 95.75 95 HIS A C 1
ATOM 698 O O . HIS A 1 95 ? 1.798 -1.315 -1.409 1.00 95.75 95 HIS A O 1
ATOM 704 N N . PHE A 1 96 ? 3.519 0.115 -1.294 1.00 93.56 96 PHE A N 1
ATOM 705 C CA . PHE A 1 96 ? 2.777 1.132 -0.556 1.00 93.56 96 PHE A CA 1
ATOM 706 C C . PHE A 1 96 ? 1.596 1.690 -1.364 1.00 93.56 96 PHE A C 1
ATOM 708 O O . PHE A 1 96 ? 0.469 1.730 -0.867 1.00 93.56 96 PHE A O 1
ATOM 715 N N . GLY A 1 97 ? 1.821 2.058 -2.628 1.00 93.69 97 GLY A N 1
ATOM 716 C CA . GLY A 1 97 ? 0.783 2.564 -3.527 1.00 93.69 97 GLY A CA 1
ATOM 717 C C . GLY A 1 97 ? -0.353 1.561 -3.751 1.00 93.69 97 GLY A C 1
ATOM 718 O O . GLY A 1 97 ? -1.530 1.935 -3.705 1.00 93.69 97 GLY A O 1
ATOM 719 N N . LEU A 1 98 ? -0.024 0.274 -3.912 1.00 96.69 98 LEU A N 1
ATOM 720 C CA . LEU A 1 98 ? -1.020 -0.795 -3.995 1.00 96.69 98 LEU A CA 1
ATOM 721 C C . LEU A 1 98 ? -1.796 -0.946 -2.681 1.00 96.69 98 LEU A C 1
ATOM 723 O O . LEU A 1 98 ? -3.017 -1.091 -2.711 1.00 96.69 98 LEU A O 1
ATOM 727 N N . GLY A 1 99 ? -1.112 -0.862 -1.537 1.00 95.56 99 GLY A N 1
ATOM 728 C CA . GLY A 1 99 ? -1.747 -0.869 -0.221 1.00 95.56 99 GLY A CA 1
ATOM 729 C C . GLY A 1 99 ? -2.783 0.247 -0.066 1.00 95.56 99 GLY A C 1
ATOM 730 O O . GLY A 1 99 ? -3.906 -0.016 0.357 1.00 95.56 99 GLY A O 1
ATOM 731 N N . ILE A 1 100 ? -2.455 1.471 -0.495 1.00 93.94 100 ILE A N 1
ATOM 732 C CA . ILE A 1 100 ? -3.382 2.613 -0.480 1.00 93.94 100 ILE A CA 1
ATOM 733 C C . ILE A 1 100 ? -4.595 2.357 -1.382 1.00 93.94 100 ILE A C 1
ATOM 735 O O . ILE A 1 100 ? -5.733 2.532 -0.951 1.00 93.94 100 ILE A O 1
ATOM 739 N N . ALA A 1 101 ? -4.379 1.904 -2.618 1.00 95.62 101 ALA A N 1
ATOM 740 C CA . ALA A 1 101 ? -5.472 1.609 -3.545 1.00 95.62 101 ALA A CA 1
ATOM 741 C C . ALA A 1 101 ? -6.431 0.529 -2.997 1.00 95.62 101 ALA A C 1
ATOM 743 O O . ALA A 1 101 ? -7.652 0.621 -3.148 1.00 95.62 101 ALA A O 1
ATOM 744 N N . LEU A 1 102 ? -5.890 -0.483 -2.317 1.00 95.75 102 LEU A N 1
ATOM 745 C CA . LEU A 1 102 ? -6.669 -1.547 -1.683 1.00 95.75 102 LEU A CA 1
ATOM 746 C C . LEU A 1 102 ? -7.408 -1.069 -0.434 1.00 95.75 102 LEU A C 1
ATOM 748 O O . LEU A 1 102 ? -8.568 -1.419 -0.232 1.00 95.75 102 LEU A O 1
ATOM 752 N N . GLU A 1 103 ? -6.780 -0.210 0.368 1.00 93.12 103 GLU A N 1
ATOM 753 C CA . GLU A 1 103 ? -7.430 0.413 1.517 1.00 93.12 103 GLU A CA 1
ATOM 754 C C . GLU A 1 103 ? -8.651 1.236 1.081 1.00 93.12 103 GLU A C 1
ATOM 756 O O . GLU A 1 103 ? -9.718 1.121 1.684 1.00 93.12 103 GLU A O 1
ATOM 761 N N . MET A 1 104 ? -8.518 2.009 -0.002 1.00 90.75 104 MET A N 1
ATOM 762 C CA . MET A 1 104 ? -9.600 2.841 -0.541 1.00 90.75 104 MET A CA 1
ATOM 763 C C . MET A 1 104 ? -10.714 2.034 -1.219 1.00 90.75 104 MET A C 1
ATOM 765 O O . MET A 1 104 ? -11.861 2.477 -1.248 1.00 90.75 104 MET A O 1
ATOM 769 N N . THR A 1 105 ? -10.410 0.838 -1.727 1.00 92.25 105 THR A N 1
ATOM 770 C CA . THR A 1 105 ? -11.420 -0.099 -2.259 1.00 92.25 105 THR A CA 1
ATOM 771 C C . THR A 1 105 ? -12.033 -1.005 -1.189 1.00 92.25 105 THR A C 1
ATOM 773 O O . THR A 1 105 ? -13.002 -1.709 -1.471 1.00 92.25 105 THR A O 1
ATOM 776 N N . GLY A 1 106 ? -11.523 -0.959 0.046 1.00 90.88 106 GLY A N 1
ATOM 777 C CA . GLY A 1 106 ? -12.051 -1.696 1.194 1.00 90.88 106 GLY A CA 1
ATOM 778 C C . GLY A 1 106 ? -11.440 -3.083 1.414 1.00 90.88 106 GLY A C 1
ATOM 779 O O . GLY A 1 106 ? -11.822 -3.759 2.371 1.00 90.88 106 GLY A O 1
ATOM 780 N N . ASP A 1 107 ? -10.464 -3.505 0.605 1.00 94.81 107 ASP A N 1
ATOM 781 C CA . ASP A 1 107 ? -9.718 -4.751 0.824 1.00 94.81 107 ASP A CA 1
ATOM 782 C C . ASP A 1 107 ? -8.595 -4.531 1.849 1.00 94.81 107 ASP A C 1
ATOM 784 O O . ASP A 1 107 ? -7.397 -4.541 1.556 1.00 94.81 107 ASP A O 1
ATOM 788 N N . LEU A 1 108 ? -9.011 -4.280 3.092 1.00 93.38 108 LEU A N 1
ATOM 789 C CA . LEU A 1 108 ? -8.107 -4.031 4.210 1.00 93.38 108 LEU A CA 1
ATOM 790 C C . LEU A 1 108 ? -7.115 -5.187 4.451 1.00 93.38 108 LEU A C 1
ATOM 792 O O . LEU A 1 108 ? -5.959 -4.896 4.762 1.00 93.38 108 LEU A O 1
ATOM 796 N N . PRO A 1 109 ? -7.503 -6.481 4.370 1.00 95.12 109 PRO A N 1
ATOM 797 C CA . PRO A 1 109 ? -6.560 -7.582 4.572 1.00 95.12 109 PRO A CA 1
ATOM 798 C C . PRO A 1 109 ? -5.414 -7.565 3.564 1.00 95.12 109 PRO A C 1
ATOM 800 O O . PRO A 1 109 ? -4.258 -7.728 3.959 1.00 95.12 109 PRO A O 1
ATOM 803 N N . LEU A 1 110 ? -5.715 -7.318 2.287 1.00 95.50 110 LEU A N 1
ATOM 804 C CA . LEU A 1 110 ? -4.686 -7.260 1.257 1.00 95.50 110 LEU A CA 1
ATOM 805 C C . LEU 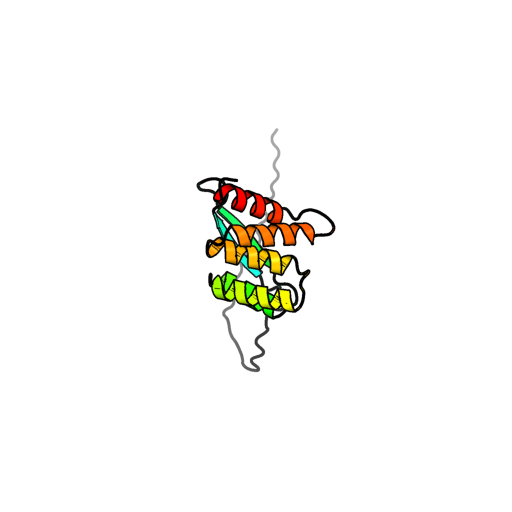A 1 110 ? -3.863 -5.968 1.349 1.00 95.50 110 LEU A C 1
ATOM 807 O O . LEU A 1 110 ? -2.643 -6.011 1.190 1.00 95.50 110 LEU A O 1
ATOM 811 N N . ALA A 1 111 ? -4.497 -4.839 1.685 1.00 95.38 111 ALA A N 1
ATOM 812 C CA . ALA A 1 111 ? -3.800 -3.580 1.942 1.00 95.38 111 ALA A CA 1
ATOM 813 C C . ALA A 1 111 ? -2.735 -3.735 3.038 1.00 95.38 111 ALA A C 1
ATOM 815 O O . ALA A 1 111 ? -1.580 -3.350 2.852 1.00 95.38 111 ALA A O 1
ATOM 816 N N . LEU A 1 112 ? -3.105 -4.373 4.156 1.00 95.31 112 LEU A N 1
ATOM 817 C CA . LEU A 1 112 ? -2.202 -4.632 5.274 1.00 95.31 112 LEU A CA 1
ATOM 818 C C . LEU A 1 112 ? -0.978 -5.448 4.844 1.00 95.31 112 LEU A C 1
ATOM 820 O O . LEU A 1 112 ? 0.145 -5.083 5.185 1.00 95.31 112 LEU A O 1
ATOM 824 N N . ALA A 1 113 ? -1.182 -6.519 4.073 1.00 96.12 113 ALA A N 1
ATOM 825 C CA . ALA A 1 113 ? -0.088 -7.366 3.602 1.00 96.12 113 ALA A CA 1
ATOM 826 C C . ALA A 1 113 ? 0.923 -6.581 2.747 1.00 96.12 113 ALA A C 1
ATOM 828 O O . ALA A 1 113 ? 2.136 -6.769 2.883 1.00 96.12 113 ALA A O 1
ATOM 829 N N . HIS A 1 114 ? 0.443 -5.670 1.898 1.00 96.19 114 HIS A N 1
ATOM 830 C CA . HIS A 1 114 ? 1.310 -4.825 1.082 1.00 96.19 114 HIS A CA 1
ATOM 831 C C . HIS A 1 114 ? 2.029 -3.746 1.896 1.00 96.19 114 HIS A C 1
ATOM 833 O O . HIS A 1 114 ? 3.226 -3.559 1.693 1.00 96.19 114 HIS A O 1
ATOM 839 N N . PHE A 1 115 ? 1.375 -3.120 2.878 1.00 94.19 115 PHE A N 1
ATOM 840 C CA . PHE A 1 115 ? 2.051 -2.184 3.782 1.00 94.19 115 PHE A CA 1
ATOM 841 C C . PHE A 1 115 ? 3.131 -2.860 4.632 1.00 94.19 115 PHE A C 1
ATOM 843 O O . PHE A 1 115 ? 4.225 -2.323 4.790 1.00 94.19 115 PHE A O 1
ATOM 850 N N . GLU A 1 116 ? 2.863 -4.064 5.140 1.00 93.81 116 GLU A N 1
ATOM 851 C CA . GLU A 1 116 ? 3.864 -4.853 5.862 1.00 93.81 116 GLU A CA 1
ATOM 852 C C . GLU A 1 116 ? 5.028 -5.261 4.955 1.00 93.81 116 GLU A C 1
ATOM 854 O O . GLU A 1 116 ? 6.158 -5.355 5.424 1.00 93.81 116 GLU A O 1
ATOM 859 N N . THR A 1 117 ? 4.773 -5.489 3.666 1.00 94.31 117 THR A N 1
ATOM 860 C CA . THR A 1 117 ? 5.824 -5.800 2.690 1.00 94.31 117 THR A CA 1
ATOM 861 C C . THR A 1 117 ? 6.678 -4.575 2.385 1.00 94.31 117 THR A C 1
ATOM 863 O O . THR A 1 117 ? 7.894 -4.672 2.518 1.00 94.31 117 THR A O 1
ATOM 866 N N . ALA A 1 118 ? 6.069 -3.415 2.115 1.00 92.38 118 ALA A N 1
ATOM 867 C CA . ALA A 1 118 ? 6.788 -2.148 1.957 1.00 92.38 118 ALA A CA 1
ATOM 868 C C . ALA A 1 118 ? 7.692 -1.862 3.171 1.00 92.38 118 ALA A C 1
ATOM 870 O O . ALA A 1 118 ? 8.881 -1.609 3.021 1.00 92.38 118 ALA A O 1
ATOM 871 N N . ASN A 1 119 ? 7.170 -2.038 4.392 1.00 92.12 119 ASN A N 1
ATOM 872 C CA . ASN A 1 119 ? 7.946 -1.872 5.625 1.00 92.12 119 ASN A CA 1
ATOM 873 C C . ASN A 1 119 ? 9.094 -2.884 5.795 1.00 92.12 119 ASN A C 1
ATOM 875 O O . ASN A 1 119 ? 10.056 -2.600 6.502 1.00 92.12 119 ASN A O 1
ATOM 879 N N . ARG A 1 120 ? 8.993 -4.090 5.221 1.00 91.19 120 ARG A N 1
ATOM 880 C CA . ARG A 1 120 ? 10.084 -5.080 5.267 1.00 91.19 120 ARG A CA 1
ATOM 881 C C . ARG A 1 120 ? 11.180 -4.787 4.247 1.00 91.19 120 ARG A C 1
ATOM 883 O O . ARG A 1 120 ? 12.328 -5.119 4.516 1.00 91.19 120 ARG A O 1
ATOM 890 N N . LEU A 1 121 ? 10.820 -4.222 3.097 1.00 89.81 121 LEU A N 1
ATOM 891 C CA . LEU A 1 121 ? 11.745 -3.944 1.995 1.00 89.81 121 LEU A CA 1
ATOM 892 C C . LEU A 1 121 ? 12.604 -2.695 2.248 1.00 89.81 121 LEU A C 1
ATOM 894 O O . LEU A 1 121 ? 13.704 -2.587 1.714 1.00 89.81 121 LEU A O 1
ATOM 898 N N . THR A 1 122 ? 12.171 -1.787 3.128 1.00 82.50 122 THR A N 1
ATOM 899 C CA . THR A 1 122 ? 13.003 -0.653 3.555 1.00 82.50 122 THR A CA 1
ATOM 900 C C . THR A 1 122 ? 14.194 -1.126 4.382 1.00 82.50 122 THR A C 1
ATOM 902 O O . THR A 1 122 ? 14.036 -1.551 5.527 1.00 82.50 122 THR A O 1
ATOM 905 N N . SER A 1 123 ? 15.396 -1.032 3.811 1.00 63.06 123 SER A N 1
ATOM 906 C CA . SER A 1 123 ? 16.611 -1.643 4.369 1.00 63.06 123 SER A CA 1
ATOM 907 C C . SER A 1 123 ? 17.361 -0.804 5.421 1.00 63.06 123 SER A C 1
ATOM 909 O O . SER A 1 123 ? 18.385 -1.268 5.920 1.00 63.06 123 SER A O 1
ATOM 911 N N . GLU A 1 124 ? 16.915 0.403 5.786 1.00 59.59 124 GLU A N 1
ATOM 912 C CA . GLU A 1 124 ? 17.750 1.307 6.612 1.00 59.59 124 GLU A CA 1
ATOM 913 C C . GLU A 1 124 ? 17.053 1.906 7.842 1.00 59.59 124 GLU A C 1
ATOM 915 O O . GLU A 1 124 ? 17.684 2.071 8.885 1.00 59.59 124 GLU A O 1
ATOM 920 N N . ALA A 1 125 ? 15.752 2.176 7.770 1.00 57.41 125 ALA A N 1
ATOM 921 C CA . ALA A 1 125 ? 14.923 2.588 8.899 1.00 57.41 125 ALA A CA 1
ATOM 922 C C . 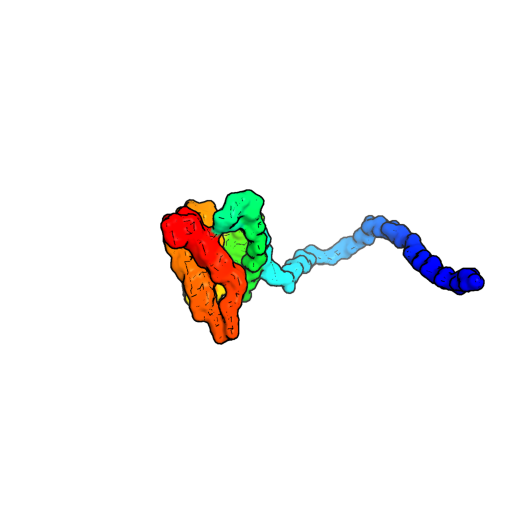ALA A 1 125 ? 13.446 2.403 8.515 1.00 57.41 125 ALA A C 1
ATOM 924 O O . ALA A 1 125 ? 13.118 2.573 7.338 1.00 57.41 125 ALA A O 1
ATOM 925 N N . PRO A 1 126 ? 12.546 2.083 9.464 1.00 59.62 126 PRO A N 1
ATOM 926 C CA . PRO A 1 126 ? 11.117 2.082 9.185 1.00 59.62 126 PRO A CA 1
ATOM 927 C C . PRO A 1 126 ? 10.710 3.467 8.683 1.00 59.62 126 PRO A C 1
ATOM 929 O O . PRO A 1 126 ? 10.889 4.459 9.389 1.00 59.62 126 PRO A O 1
ATOM 932 N N . VAL A 1 127 ? 10.177 3.550 7.467 1.00 68.94 127 VAL A N 1
ATOM 933 C CA . VAL A 1 127 ? 9.581 4.797 6.990 1.00 68.94 127 VAL A CA 1
ATOM 934 C C . VAL A 1 127 ? 8.282 4.996 7.771 1.00 68.94 127 VAL A C 1
ATOM 936 O O . VAL A 1 127 ? 7.387 4.148 7.715 1.00 68.94 127 VAL A O 1
ATOM 939 N N . ASP A 1 128 ? 8.173 6.113 8.495 1.00 78.56 128 ASP A N 1
ATOM 940 C CA . ASP A 1 128 ? 7.050 6.402 9.404 1.00 78.56 128 ASP A CA 1
ATOM 941 C C . ASP A 1 128 ? 5.679 6.160 8.748 1.00 78.56 128 ASP A C 1
ATOM 943 O O . ASP A 1 128 ? 4.765 5.606 9.364 1.00 78.56 128 ASP A O 1
ATOM 947 N N . MET A 1 129 ? 5.533 6.498 7.462 1.00 83.31 129 MET A N 1
ATOM 948 C CA . MET A 1 129 ? 4.274 6.332 6.729 1.00 83.31 129 MET A CA 1
ATOM 949 C C . MET A 1 129 ? 3.816 4.874 6.572 1.00 83.31 129 MET A C 1
ATOM 951 O O . MET A 1 129 ? 2.606 4.626 6.527 1.00 83.31 129 MET A O 1
ATOM 955 N N . TYR A 1 130 ? 4.735 3.905 6.530 1.00 88.94 130 TYR A N 1
ATOM 956 C CA . TYR A 1 130 ? 4.394 2.485 6.405 1.00 88.94 130 TYR A CA 1
ATOM 957 C C . TYR A 1 130 ? 3.857 1.946 7.730 1.00 88.94 130 TYR A C 1
ATOM 959 O O . TYR A 1 130 ? 2.793 1.326 7.762 1.00 88.94 130 TYR A O 1
ATOM 967 N N . VAL A 1 131 ? 4.525 2.272 8.839 1.00 88.12 131 VAL A N 1
ATOM 968 C CA . VAL A 1 131 ? 4.106 1.866 10.190 1.00 88.12 131 VAL A CA 1
ATOM 969 C C . VAL A 1 131 ? 2.754 2.475 10.558 1.00 88.12 131 VAL A C 1
ATOM 971 O O . VAL A 1 131 ? 1.872 1.759 11.040 1.00 88.12 131 VAL A O 1
ATOM 974 N N . VAL A 1 132 ? 2.549 3.768 10.284 1.00 88.38 132 VAL A N 1
ATOM 975 C CA . VAL A 1 132 ? 1.254 4.423 10.531 1.00 88.38 132 VAL A CA 1
ATOM 976 C C . VAL A 1 132 ? 0.146 3.777 9.693 1.00 88.38 132 VAL A C 1
ATOM 978 O O . VAL A 1 132 ? -0.931 3.498 10.220 1.00 88.38 132 VAL A O 1
ATOM 981 N N . SER A 1 133 ? 0.414 3.448 8.425 1.00 89.31 133 SER A N 1
ATOM 982 C CA . SER A 1 133 ? -0.575 2.788 7.559 1.00 89.31 133 SER A CA 1
ATOM 983 C C . SER A 1 133 ? -0.944 1.385 8.045 1.00 89.31 133 SER A C 1
ATOM 985 O O . SER A 1 133 ? -2.124 1.038 8.088 1.00 89.31 133 SER A O 1
ATOM 987 N N . ILE A 1 134 ? 0.035 0.604 8.510 1.00 91.62 134 ILE A N 1
ATOM 988 C CA . ILE A 1 134 ? -0.195 -0.703 9.146 1.00 91.62 134 ILE A CA 1
ATOM 989 C C . ILE A 1 134 ? -1.092 -0.554 10.381 1.00 91.62 134 ILE A C 1
ATOM 991 O O . ILE A 1 134 ? -2.075 -1.285 10.522 1.00 91.62 134 ILE A O 1
ATOM 995 N N . ALA A 1 135 ? -0.769 0.386 11.275 1.00 89.81 135 ALA A N 1
ATOM 996 C CA . ALA A 1 135 ? -1.526 0.616 12.504 1.00 89.81 135 ALA A CA 1
ATOM 997 C C . ALA A 1 135 ? -2.969 1.056 12.209 1.00 89.81 135 ALA A C 1
ATOM 999 O O . ALA A 1 135 ? -3.914 0.533 12.802 1.00 89.81 135 ALA A O 1
ATOM 1000 N N . ARG A 1 136 ? -3.148 1.959 11.240 1.00 89.12 136 ARG A N 1
ATOM 1001 C CA . ARG A 1 136 ? -4.462 2.424 10.788 1.00 89.12 136 ARG A CA 1
ATOM 1002 C C . ARG A 1 136 ? -5.318 1.288 10.243 1.00 89.12 136 ARG A C 1
ATOM 1004 O O . ARG A 1 136 ? -6.473 1.149 10.644 1.00 89.12 136 ARG A O 1
ATOM 1011 N N . VAL A 1 137 ? -4.775 0.472 9.341 1.00 90.81 137 VAL A N 1
ATOM 1012 C CA . VAL A 1 137 ? -5.533 -0.636 8.744 1.00 90.81 137 VAL A CA 1
ATOM 1013 C C . VAL A 1 137 ? -5.888 -1.694 9.790 1.00 90.81 137 VAL A C 1
ATOM 1015 O O . VAL A 1 137 ? -7.016 -2.184 9.786 1.00 90.81 137 VAL A O 1
ATOM 1018 N N . LYS A 1 138 ? -4.988 -1.994 10.736 1.00 90.75 138 LYS A N 1
ATOM 1019 C CA . LYS A 1 138 ? -5.274 -2.893 11.869 1.00 90.75 138 LYS A CA 1
ATOM 1020 C C . LYS A 1 138 ? -6.421 -2.373 12.741 1.00 90.75 138 LYS A C 1
ATOM 1022 O O . LYS A 1 138 ? -7.382 -3.106 12.975 1.00 90.75 138 LYS A O 1
ATOM 1027 N N . ALA A 1 139 ? -6.409 -1.081 13.076 1.00 88.12 139 ALA A N 1
ATOM 1028 C CA . ALA A 1 139 ? -7.500 -0.445 13.812 1.00 88.12 139 ALA A CA 1
ATOM 1029 C C . ALA A 1 139 ? -8.846 -0.533 13.065 1.00 88.12 139 ALA A C 1
ATOM 1031 O O . ALA A 1 139 ? -9.862 -0.871 13.670 1.00 88.12 139 ALA A O 1
ATOM 1032 N N . LYS A 1 140 ? -8.860 -0.313 11.739 1.00 85.44 140 LYS A N 1
ATOM 1033 C CA . LYS A 1 140 ? -10.067 -0.472 10.899 1.00 85.44 140 LYS A CA 1
ATOM 1034 C C . LYS A 1 140 ? -10.579 -1.917 10.850 1.00 85.44 140 LYS A C 1
ATOM 1036 O O . LYS A 1 140 ? -11.777 -2.132 10.695 1.00 85.44 140 LYS A O 1
ATOM 1041 N N . GLN A 1 141 ? -9.691 -2.901 10.991 1.00 84.00 141 GLN A N 1
ATOM 1042 C CA . GLN A 1 141 ? -10.042 -4.323 11.073 1.00 84.00 141 GLN A CA 1
ATOM 1043 C C . GLN A 1 141 ? -10.481 -4.770 12.476 1.00 84.00 141 GLN A C 1
ATOM 1045 O O . GLN A 1 141 ? -10.898 -5.917 12.633 1.00 84.00 141 GLN A O 1
ATOM 1050 N N . GLY A 1 142 ? -10.377 -3.907 13.492 1.00 80.31 142 GLY A N 1
ATOM 1051 C CA . GLY A 1 142 ? -10.624 -4.273 14.888 1.00 80.31 142 GLY A CA 1
ATOM 1052 C C . GLY A 1 142 ? -9.564 -5.217 15.467 1.00 80.31 142 GLY A C 1
ATOM 1053 O O . GLY A 1 142 ? -9.898 -6.042 16.318 1.00 80.31 142 GLY A O 1
ATOM 1054 N N . ARG A 1 143 ? -8.320 -5.140 14.973 1.00 57.34 143 ARG A N 1
ATOM 1055 C CA . ARG A 1 143 ? -7.188 -5.983 15.386 1.00 57.34 143 ARG A CA 1
ATOM 1056 C C . ARG A 1 143 ? -6.094 -5.187 16.079 1.00 57.34 143 ARG A C 1
ATOM 1058 O O . ARG A 1 143 ? -5.835 -4.041 15.649 1.00 57.34 143 ARG A O 1
#

Radius of gyration: 22.55 Å; chains: 1; bounding box: 30×65×62 Å

Foldseek 3Di:
DDDDDDDDDDDDDDDDDDDDDDDDDPPPPPPPDFLWAWAWDQALDPPDIDTDIQTFDPDPLSSQLRVCNNVVVLVSNLVSLVVVCVVPVLPLSSLQSNLSSCVSVPVLVSSLVSLVSSQVSPDPDRDPVSVRSNVRSCSVVVD

Secondary structure (DSSP, 8-state):
-----------------------------------EEEEEEE-SSTT-EEEEEEEPPS-HHHHHHHHHHTTT-HHHHHHHHHHHHHH-TT-HHHHHHHHHHHHHHT-HHHHHHHHHHHHHH-SSS--HHHHHHHHHHHHHTT-